Protein AF-A0A7W8FWJ5-F1 (afdb_monomer_lite)

Radius of gyration: 17.93 Å; chains: 1; bounding box: 28×45×56 Å

Sequence (110 aa):
MNAERKLAMALLNAVWNEDVEGVRACLKMGASPSWIFNGYPILMHAITVGNEKIVNILIDAGAIQTQEAFGFALEHGIGNMIRPLLFRGIVPKHFEGQPGFGDFPQRFAY

Foldseek 3Di:
DDPQVVLQVQLLVCLLVVPLVSVVVSVVVPHQLQDDDPNHGSLLSNLVSLRLSSNLVSLVSPHQCLVVSLVVCVVVVSVSNNVSSVPRPDDPDPDDPDPPQDDPPSNPDD

pLDDT: mean 79.28, std 12.97, range [47.69, 92.38]

Structure (mmCIF, N/CA/C/O backbone):
data_AF-A0A7W8FWJ5-F1
#
_entry.id   AF-A0A7W8FWJ5-F1
#
loop_
_atom_site.group_PDB
_atom_site.id
_atom_site.type_symbol
_atom_site.label_atom_id
_atom_site.label_alt_id
_atom_site.label_comp_id
_atom_site.label_asym_id
_atom_site.label_entity_id
_atom_site.label_seq_id
_atom_site.pdbx_PDB_ins_code
_atom_site.Cartn_x
_atom_site.Cartn_y
_atom_site.Cartn_z
_atom_site.occupancy
_atom_site.B_iso_or_equiv
_atom_site.auth_seq_id
_atom_site.auth_comp_id
_atom_site.auth_asym_id
_atom_site.auth_atom_id
_atom_site.pdbx_PDB_model_num
ATOM 1 N N . MET A 1 1 ? 2.353 1.006 26.310 1.00 49.62 1 MET A N 1
ATOM 2 C CA . MET A 1 1 ? 2.773 0.761 24.909 1.00 49.62 1 MET A CA 1
ATOM 3 C C . MET A 1 1 ? 1.515 0.667 24.058 1.00 49.62 1 MET A C 1
ATOM 5 O O . MET A 1 1 ? 0.760 -0.275 24.256 1.00 49.62 1 MET A O 1
ATOM 9 N N . ASN A 1 2 ? 1.255 1.660 23.200 1.00 66.69 2 ASN A N 1
ATOM 10 C CA . ASN A 1 2 ? 0.007 1.781 22.431 1.00 66.69 2 ASN A CA 1
ATOM 11 C C . ASN A 1 2 ? -0.214 0.553 21.540 1.00 66.69 2 ASN A C 1
ATOM 13 O O . ASN A 1 2 ? 0.637 0.237 20.707 1.00 66.69 2 ASN A O 1
ATOM 17 N N . ALA A 1 3 ? -1.344 -0.133 21.723 1.00 73.31 3 ALA A N 1
ATOM 18 C CA . ALA A 1 3 ? -1.724 -1.309 20.941 1.00 73.31 3 ALA A CA 1
ATOM 19 C C . ALA A 1 3 ? -1.722 -1.017 19.428 1.00 73.31 3 ALA A C 1
ATOM 21 O O . ALA A 1 3 ? -1.233 -1.829 18.648 1.00 73.31 3 ALA A O 1
ATOM 22 N N . GLU A 1 4 ? -2.131 0.192 19.039 1.00 73.62 4 GLU A N 1
ATOM 23 C CA . GLU A 1 4 ? -2.085 0.694 17.659 1.00 73.62 4 GLU A CA 1
ATOM 24 C C . GLU A 1 4 ? -0.677 0.658 17.051 1.00 73.62 4 GLU A C 1
ATOM 26 O O . GLU A 1 4 ? -0.501 0.259 15.904 1.00 73.62 4 GLU A O 1
ATOM 31 N N . ARG A 1 5 ? 0.358 1.008 17.827 1.00 80.62 5 ARG A N 1
ATOM 32 C CA . ARG A 1 5 ? 1.746 0.994 17.343 1.00 80.62 5 ARG A CA 1
ATOM 33 C C . ARG A 1 5 ? 2.252 -0.431 17.126 1.00 80.62 5 ARG A C 1
ATOM 35 O O . ARG A 1 5 ? 2.993 -0.667 16.179 1.00 80.62 5 ARG A O 1
ATOM 42 N N . LYS A 1 6 ? 1.838 -1.382 17.973 1.00 84.38 6 LYS A N 1
ATOM 43 C CA . LYS A 1 6 ? 2.145 -2.810 17.774 1.00 84.38 6 LYS A CA 1
ATOM 44 C C . LYS A 1 6 ? 1.482 -3.347 16.507 1.00 84.38 6 LYS A C 1
ATOM 46 O O . LYS A 1 6 ? 2.138 -4.035 15.736 1.00 84.38 6 LYS A O 1
ATOM 51 N N . LEU A 1 7 ? 0.217 -2.995 16.286 1.00 86.12 7 LEU A N 1
ATOM 52 C CA . LEU A 1 7 ? -0.541 -3.326 15.078 1.00 86.12 7 LEU A CA 1
ATOM 53 C C . LEU A 1 7 ? 0.114 -2.771 13.813 1.00 86.12 7 LEU A C 1
ATOM 55 O O . LEU A 1 7 ? 0.288 -3.495 12.839 1.00 86.12 7 LEU A O 1
ATOM 59 N N . ALA A 1 8 ? 0.536 -1.510 13.845 1.00 85.62 8 ALA A N 1
ATOM 60 C CA . ALA A 1 8 ? 1.185 -0.875 12.708 1.00 85.62 8 ALA A CA 1
ATOM 61 C C . ALA A 1 8 ? 2.568 -1.479 12.401 1.00 85.62 8 ALA A C 1
ATOM 63 O O . ALA A 1 8 ? 2.915 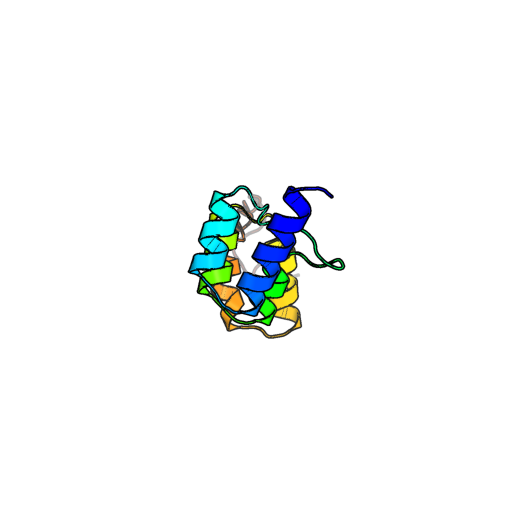-1.680 11.240 1.00 85.62 8 ALA A O 1
ATOM 64 N N . MET A 1 9 ? 3.337 -1.846 13.431 1.00 87.94 9 MET A N 1
ATOM 65 C CA . MET A 1 9 ? 4.596 -2.582 13.256 1.00 87.94 9 MET A CA 1
ATOM 66 C C . MET A 1 9 ? 4.366 -4.003 12.723 1.00 87.94 9 MET A C 1
ATOM 68 O O . MET A 1 9 ? 5.136 -4.467 11.888 1.00 87.94 9 MET A O 1
ATOM 72 N N . ALA A 1 10 ? 3.305 -4.687 13.161 1.00 89.56 10 ALA A N 1
ATOM 73 C CA . ALA A 1 10 ? 2.929 -5.991 12.616 1.00 89.56 10 ALA A CA 1
ATOM 74 C C . A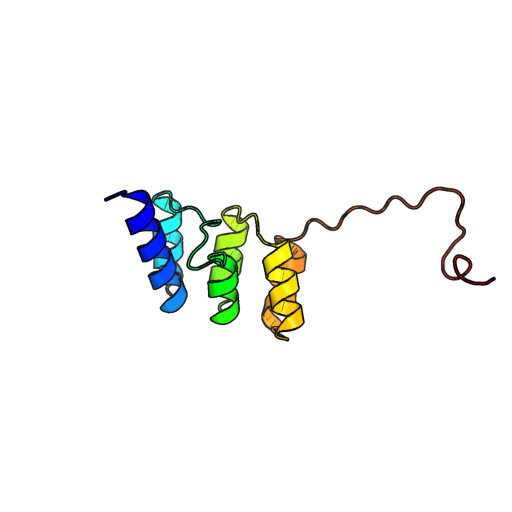LA A 1 10 ? 2.538 -5.890 11.134 1.00 89.56 10 ALA A C 1
ATOM 76 O O . ALA A 1 10 ? 2.987 -6.705 10.331 1.00 89.56 10 ALA A O 1
ATOM 77 N N . LEU A 1 11 ? 1.784 -4.849 10.764 1.00 89.06 11 LEU A N 1
ATOM 78 C CA . LEU A 1 11 ? 1.450 -4.547 9.374 1.00 89.06 11 LEU A CA 1
ATOM 79 C C . LEU A 1 11 ? 2.715 -4.284 8.543 1.00 89.06 11 LEU A C 1
ATOM 81 O O . LEU A 1 11 ? 2.856 -4.858 7.470 1.00 89.06 11 LEU A O 1
ATOM 85 N N . LEU A 1 12 ? 3.660 -3.483 9.049 1.00 90.25 12 LEU A N 1
ATOM 86 C CA . LEU A 1 12 ? 4.937 -3.226 8.373 1.00 90.25 12 LEU A CA 1
ATOM 87 C C . LEU A 1 12 ? 5.735 -4.519 8.137 1.00 90.25 12 LEU A C 1
ATOM 89 O O . LEU A 1 12 ? 6.210 -4.751 7.028 1.00 90.25 12 LEU A O 1
ATOM 93 N N . ASN A 1 13 ? 5.836 -5.381 9.152 1.00 91.38 13 ASN A N 1
ATOM 94 C CA . ASN A 1 13 ? 6.510 -6.673 9.020 1.00 91.38 13 ASN A CA 1
ATOM 95 C C . ASN A 1 13 ? 5.817 -7.572 7.986 1.00 91.38 13 ASN A C 1
ATOM 97 O O . ASN A 1 13 ? 6.496 -8.233 7.208 1.00 91.38 13 ASN A O 1
ATOM 101 N N . ALA A 1 14 ? 4.481 -7.584 7.949 1.00 91.62 14 ALA A N 1
ATOM 102 C CA . ALA A 1 14 ? 3.729 -8.336 6.947 1.00 91.62 14 ALA A CA 1
ATOM 103 C C . ALA A 1 14 ? 3.994 -7.815 5.524 1.00 91.62 14 ALA A C 1
ATOM 105 O O . ALA A 1 14 ? 4.173 -8.614 4.610 1.00 91.62 14 ALA A O 1
ATOM 106 N N . VAL A 1 15 ? 4.099 -6.492 5.342 1.00 91.00 15 VAL A N 1
ATOM 107 C CA . VAL A 1 15 ? 4.465 -5.879 4.053 1.00 91.00 15 VAL A CA 1
ATOM 108 C C . VAL A 1 15 ? 5.870 -6.301 3.615 1.00 91.00 15 VAL A C 1
ATOM 110 O O . VAL A 1 15 ? 6.050 -6.692 2.466 1.00 91.00 15 VAL A O 1
ATOM 113 N N . TRP A 1 16 ? 6.853 -6.262 4.518 1.00 89.69 16 TRP A N 1
ATOM 114 C CA . TRP A 1 16 ? 8.232 -6.676 4.220 1.00 89.69 16 TRP A CA 1
ATOM 115 C C . TRP A 1 16 ? 8.372 -8.169 3.925 1.00 89.69 16 TRP A C 1
ATOM 117 O O . TRP A 1 16 ? 9.187 -8.549 3.093 1.00 89.69 16 TRP A O 1
ATOM 127 N N . ASN A 1 17 ? 7.568 -9.006 4.580 1.00 91.12 17 ASN A N 1
ATOM 128 C CA . ASN A 1 17 ? 7.538 -10.448 4.340 1.00 91.12 17 ASN A CA 1
ATOM 129 C C . ASN A 1 17 ? 6.671 -10.842 3.134 1.00 91.12 17 ASN A C 1
ATOM 131 O O . ASN A 1 17 ? 6.490 -12.033 2.892 1.00 91.12 17 ASN A O 1
ATOM 135 N N . GLU A 1 18 ? 6.093 -9.872 2.417 1.00 90.50 18 GLU A N 1
ATOM 136 C CA . GLU A 1 18 ? 5.148 -10.104 1.319 1.00 90.50 18 GLU A CA 1
ATOM 137 C C . GLU A 1 18 ? 3.913 -10.942 1.710 1.00 90.50 18 GLU A C 1
ATOM 139 O O . GLU A 1 18 ? 3.256 -11.565 0.870 1.00 90.50 18 GLU A O 1
ATOM 144 N N . ASP A 1 19 ? 3.556 -10.930 2.997 1.00 92.38 19 ASP A N 1
ATOM 145 C CA . ASP A 1 19 ? 2.444 -11.696 3.549 1.00 92.38 19 ASP A CA 1
ATOM 146 C C . ASP A 1 19 ? 1.112 -10.962 3.339 1.00 92.38 19 ASP A C 1
ATOM 148 O O . ASP A 1 19 ? 0.649 -10.161 4.156 1.00 92.38 19 ASP A O 1
ATOM 152 N N . VAL A 1 20 ? 0.475 -11.268 2.210 1.00 92.00 20 VAL A N 1
ATOM 153 C CA . VAL A 1 20 ? -0.822 -10.715 1.797 1.00 92.00 20 VAL A CA 1
ATOM 154 C C . VAL A 1 20 ? -1.928 -10.990 2.827 1.00 92.00 20 VAL A C 1
ATOM 156 O O . VAL A 1 20 ? -2.763 -10.117 3.090 1.00 92.00 20 VAL A O 1
ATOM 159 N N . GLU A 1 21 ? -1.949 -12.185 3.421 1.00 91.25 21 GLU A N 1
ATOM 160 C CA . GLU A 1 21 ? -2.976 -12.562 4.397 1.00 91.25 21 GLU A CA 1
ATOM 161 C C . GLU A 1 21 ? -2.725 -11.879 5.744 1.00 91.25 21 GLU A C 1
ATOM 163 O O . GLU A 1 21 ? -3.663 -11.358 6.355 1.00 91.25 21 GLU A O 1
ATOM 168 N N . GLY A 1 22 ? -1.460 -11.775 6.160 1.00 90.50 22 GLY A N 1
ATOM 169 C CA . GLY A 1 22 ? -1.042 -11.004 7.329 1.00 90.50 22 GLY A CA 1
ATOM 170 C C . GLY A 1 22 ? -1.425 -9.527 7.226 1.00 90.50 22 GLY A C 1
ATOM 171 O O . GLY A 1 22 ? -1.975 -8.963 8.177 1.00 90.50 22 GLY A O 1
ATOM 172 N N . VAL A 1 23 ? -1.235 -8.909 6.055 1.00 90.56 23 VAL A N 1
ATOM 173 C CA . VAL A 1 23 ? -1.672 -7.529 5.781 1.00 90.56 23 VAL A CA 1
ATOM 174 C C . VAL A 1 23 ? -3.189 -7.398 5.937 1.00 90.56 23 VAL A C 1
ATOM 176 O O . VAL A 1 23 ? -3.667 -6.510 6.648 1.00 90.56 23 VAL A O 1
ATOM 179 N N . ARG A 1 24 ? -3.966 -8.311 5.338 1.00 90.12 24 ARG A N 1
ATOM 180 C CA . ARG A 1 24 ? -5.434 -8.298 5.435 1.00 90.12 24 ARG A CA 1
ATOM 181 C C . ARG A 1 24 ? -5.913 -8.483 6.876 1.00 90.12 24 ARG A C 1
ATOM 183 O O . ARG A 1 24 ? -6.860 -7.814 7.291 1.00 90.12 24 ARG A O 1
ATOM 190 N N . ALA A 1 25 ? -5.278 -9.372 7.636 1.00 90.75 25 ALA A N 1
ATOM 191 C CA . ALA A 1 25 ? -5.585 -9.585 9.045 1.00 90.75 25 ALA A CA 1
ATOM 192 C C . ALA A 1 25 ? -5.302 -8.322 9.869 1.00 90.75 25 ALA A C 1
ATOM 194 O O . ALA A 1 25 ? -6.170 -7.879 10.618 1.00 90.75 25 ALA A O 1
ATOM 195 N N . CYS A 1 26 ? -4.145 -7.684 9.674 1.00 89.44 26 CYS A N 1
ATOM 196 C CA . CYS A 1 26 ? -3.786 -6.456 10.383 1.00 89.44 26 CYS A CA 1
ATOM 197 C C . CYS A 1 26 ? -4.777 -5.316 10.104 1.00 89.44 26 CYS A C 1
ATOM 199 O O . CYS A 1 26 ? -5.223 -4.652 11.040 1.00 89.44 26 CYS A O 1
ATOM 201 N N . LEU A 1 27 ? -5.180 -5.129 8.844 1.00 88.25 27 LEU A N 1
ATOM 202 C CA . LEU A 1 27 ? -6.185 -4.129 8.468 1.00 88.25 27 LEU A CA 1
ATOM 203 C C . LEU A 1 27 ? -7.553 -4.427 9.103 1.00 88.25 27 LEU A C 1
ATOM 205 O O . LEU A 1 27 ? -8.188 -3.522 9.637 1.00 88.25 27 LEU A O 1
ATOM 209 N N . LYS A 1 28 ? -7.979 -5.700 9.141 1.00 87.94 28 LYS A N 1
ATOM 210 C CA . LYS A 1 28 ? -9.210 -6.116 9.844 1.00 87.94 28 LYS A CA 1
ATOM 211 C C . LYS A 1 28 ? -9.158 -5.857 11.350 1.00 87.94 28 LYS A C 1
ATOM 213 O O . LYS A 1 28 ? -10.191 -5.579 11.947 1.00 87.94 28 LYS A O 1
ATOM 218 N N . MET A 1 29 ? -7.978 -5.940 11.960 1.00 86.88 29 MET A N 1
ATOM 219 C CA . MET A 1 29 ? -7.781 -5.624 13.378 1.00 86.88 29 MET A CA 1
ATOM 220 C C . MET A 1 29 ? -7.718 -4.109 13.660 1.00 86.88 29 MET A C 1
ATOM 222 O O . MET A 1 29 ? -7.508 -3.719 14.806 1.00 86.88 29 MET A O 1
ATOM 226 N N . GLY A 1 30 ? -7.901 -3.254 12.646 1.00 86.00 30 GLY A N 1
ATOM 227 C CA . GLY A 1 30 ? -7.919 -1.798 12.793 1.00 86.00 30 GLY A CA 1
ATOM 228 C C . GLY A 1 30 ? -6.562 -1.124 12.595 1.00 86.00 30 GLY A C 1
ATOM 229 O O . GLY A 1 30 ? -6.375 0.009 13.036 1.00 86.00 30 GLY A O 1
ATOM 230 N N . ALA A 1 31 ? -5.594 -1.789 11.955 1.00 87.75 31 ALA A N 1
ATOM 231 C CA . ALA A 1 31 ? -4.358 -1.120 11.559 1.00 87.75 31 ALA A CA 1
ATOM 232 C C . ALA A 1 31 ? -4.655 -0.014 10.533 1.00 87.75 31 ALA A C 1
ATOM 234 O O . ALA A 1 31 ? -5.391 -0.227 9.570 1.00 87.75 31 ALA A O 1
ATOM 235 N N . SER A 1 32 ? -4.054 1.162 10.722 1.00 87.12 32 SER A N 1
ATOM 236 C CA . SER A 1 32 ? -4.216 2.274 9.784 1.00 87.12 32 SER A CA 1
ATOM 237 C C . SER A 1 32 ? -3.386 2.033 8.513 1.00 87.12 32 SER A C 1
ATOM 239 O O . SER A 1 32 ? -2.158 1.937 8.613 1.00 87.12 32 SER A O 1
ATOM 241 N N . PRO A 1 33 ? -4.004 1.987 7.315 1.00 86.19 33 PRO A N 1
ATOM 242 C CA . PRO A 1 33 ? -3.280 1.840 6.049 1.00 86.19 33 PRO A CA 1
ATOM 243 C C . PRO A 1 33 ? -2.477 3.096 5.677 1.00 86.19 33 PRO A C 1
ATOM 245 O O . PRO A 1 33 ? -1.562 3.015 4.863 1.00 86.19 33 PRO A O 1
ATOM 248 N N . SER A 1 34 ? -2.786 4.244 6.296 1.00 87.19 34 SER A N 1
ATOM 249 C CA . SER A 1 34 ? -2.092 5.524 6.079 1.00 87.19 34 SER A CA 1
ATOM 250 C C . SER A 1 34 ? -1.017 5.812 7.137 1.00 87.19 34 SER A C 1
ATOM 252 O O . SER A 1 34 ? -0.588 6.956 7.311 1.00 87.19 34 SER A O 1
ATOM 254 N N . TRP A 1 35 ? -0.599 4.796 7.901 1.00 88.06 35 TRP A N 1
ATOM 255 C CA . TRP A 1 35 ? 0.420 4.978 8.932 1.00 88.06 35 TRP A CA 1
ATOM 256 C C . TRP A 1 35 ? 1.769 5.374 8.325 1.00 88.06 35 TRP A C 1
ATOM 258 O O . TRP A 1 35 ? 2.171 4.873 7.275 1.00 88.06 35 TRP A O 1
ATOM 268 N N . ILE A 1 36 ? 2.475 6.267 9.016 1.00 87.06 36 ILE A N 1
ATOM 269 C CA . ILE A 1 36 ? 3.785 6.768 8.609 1.00 87.06 36 ILE A CA 1
ATOM 270 C C . ILE A 1 36 ? 4.842 6.138 9.510 1.00 87.06 36 ILE A C 1
ATOM 272 O O . ILE A 1 36 ? 4.815 6.299 10.733 1.00 87.06 36 ILE A O 1
ATOM 276 N N . PHE A 1 37 ? 5.798 5.455 8.891 1.00 85.44 37 PHE A N 1
ATOM 277 C CA . PHE A 1 37 ? 6.952 4.869 9.548 1.00 85.44 37 PHE A CA 1
ATOM 278 C C . PHE A 1 37 ? 8.240 5.476 9.008 1.00 85.44 37 PHE A C 1
ATOM 280 O O . PHE A 1 37 ? 8.496 5.451 7.805 1.00 85.44 37 PHE A O 1
ATOM 287 N N . ASN A 1 38 ? 9.071 5.998 9.912 1.00 85.25 38 ASN A N 1
ATOM 288 C CA . ASN A 1 38 ? 10.349 6.624 9.569 1.00 85.25 38 ASN A CA 1
ATOM 289 C C . ASN A 1 38 ? 10.221 7.742 8.510 1.00 85.25 38 ASN A C 1
ATOM 291 O O . ASN A 1 38 ? 11.047 7.856 7.613 1.00 85.25 38 ASN A O 1
ATOM 295 N N . GLY A 1 39 ? 9.141 8.528 8.582 1.00 84.50 39 GLY A N 1
ATOM 296 C CA . GLY A 1 39 ? 8.850 9.598 7.620 1.00 84.50 39 GLY A CA 1
ATOM 297 C C . GLY A 1 39 ? 8.173 9.144 6.323 1.00 84.50 39 GLY A C 1
ATOM 298 O O . GLY A 1 39 ? 7.710 9.996 5.574 1.00 84.50 39 GLY A O 1
ATOM 299 N N . TYR A 1 40 ? 8.033 7.835 6.089 1.00 85.12 40 TYR A N 1
ATOM 300 C CA . TYR A 1 40 ? 7.423 7.288 4.877 1.00 85.12 40 TYR A CA 1
ATOM 301 C C . TYR A 1 40 ? 6.103 6.554 5.164 1.00 85.12 40 TYR A C 1
ATOM 303 O O . TYR A 1 40 ? 6.029 5.771 6.116 1.00 85.12 40 TYR A O 1
ATOM 311 N N . PRO A 1 41 ? 5.054 6.761 4.352 1.00 89.31 41 PRO A N 1
ATOM 312 C CA . PRO A 1 41 ? 3.822 5.977 4.412 1.00 89.31 41 PRO A CA 1
ATOM 313 C C . PRO A 1 41 ? 4.063 4.476 4.227 1.00 89.31 41 PRO A C 1
ATOM 315 O O . PRO A 1 41 ? 4.897 4.082 3.412 1.00 89.31 41 PRO A O 1
ATOM 318 N N . ILE A 1 42 ? 3.261 3.629 4.883 1.00 89.00 42 ILE A N 1
ATOM 319 C CA . ILE A 1 42 ? 3.246 2.169 4.649 1.00 89.00 42 ILE A CA 1
ATOM 320 C C . ILE A 1 42 ? 3.120 1.836 3.153 1.00 89.00 42 ILE A C 1
ATOM 322 O O . ILE A 1 42 ? 3.767 0.908 2.671 1.00 89.00 42 ILE A O 1
ATOM 326 N N . LEU A 1 43 ? 2.328 2.614 2.409 1.00 88.44 43 LEU A N 1
ATOM 327 C CA . LEU A 1 43 ? 2.133 2.421 0.973 1.00 88.44 43 LEU A CA 1
ATOM 328 C C . LEU A 1 43 ? 3.446 2.521 0.177 1.00 88.44 43 LEU A C 1
ATOM 330 O O . LEU A 1 43 ? 3.655 1.736 -0.744 1.00 88.44 43 LEU A O 1
ATOM 334 N N . MET A 1 44 ? 4.359 3.425 0.553 1.00 89.00 44 MET A N 1
ATOM 335 C CA . MET A 1 44 ? 5.668 3.540 -0.101 1.00 89.00 44 MET A CA 1
ATOM 336 C C . MET A 1 44 ? 6.553 2.325 0.183 1.00 89.00 44 MET A C 1
ATOM 338 O O . MET A 1 44 ? 7.195 1.822 -0.732 1.00 89.00 44 MET A O 1
ATOM 342 N N . HIS A 1 45 ? 6.521 1.791 1.409 1.00 89.56 45 HIS A N 1
ATOM 343 C CA . HIS A 1 45 ? 7.225 0.544 1.738 1.00 89.56 45 HIS A CA 1
ATOM 344 C C . HIS A 1 45 ? 6.705 -0.637 0.903 1.00 89.56 45 HIS A C 1
ATOM 346 O O . HIS A 1 45 ? 7.489 -1.442 0.404 1.00 89.56 45 HIS A O 1
ATOM 352 N N . ALA A 1 46 ? 5.391 -0.720 0.675 1.00 88.94 46 ALA A N 1
ATOM 353 C CA . ALA A 1 46 ? 4.812 -1.742 -0.201 1.00 88.94 46 ALA A CA 1
ATOM 354 C C . ALA A 1 46 ? 5.256 -1.584 -1.671 1.00 88.94 46 ALA A C 1
ATOM 356 O O . ALA A 1 46 ? 5.508 -2.577 -2.354 1.00 88.94 46 ALA A O 1
ATOM 357 N N . ILE A 1 47 ? 5.411 -0.343 -2.143 1.00 88.31 47 ILE A N 1
ATOM 358 C CA . ILE A 1 47 ? 5.917 -0.033 -3.488 1.00 88.31 47 ILE A CA 1
ATOM 359 C C . ILE A 1 47 ? 7.384 -0.431 -3.635 1.00 88.31 47 ILE A C 1
ATOM 361 O O . ILE A 1 47 ? 7.739 -1.025 -4.651 1.00 88.31 47 ILE A O 1
ATOM 365 N N . THR A 1 48 ? 8.222 -0.163 -2.628 1.00 87.06 48 THR A N 1
ATOM 366 C CA . THR A 1 48 ? 9.642 -0.555 -2.654 1.00 87.06 48 THR A CA 1
ATOM 367 C C . THR A 1 48 ? 9.832 -2.066 -2.652 1.00 87.06 48 THR A C 1
ATOM 369 O O . THR A 1 48 ? 10.767 -2.558 -3.274 1.00 87.06 48 THR A O 1
ATOM 372 N N . VAL A 1 49 ? 8.936 -2.803 -1.987 1.00 88.38 49 VAL A N 1
ATOM 373 C CA . VAL A 1 49 ? 8.927 -4.273 -2.018 1.00 88.38 49 VAL A CA 1
ATOM 374 C C . VAL A 1 49 ? 8.505 -4.792 -3.399 1.00 88.38 49 VAL A C 1
ATOM 376 O O . VAL A 1 49 ? 8.957 -5.848 -3.826 1.00 88.38 49 VAL A O 1
ATOM 379 N N . GLY A 1 50 ? 7.683 -4.043 -4.139 1.00 85.44 50 GLY A N 1
ATOM 380 C CA . GLY A 1 50 ? 7.279 -4.417 -5.495 1.00 85.44 50 GLY A CA 1
ATOM 381 C C . GLY A 1 50 ? 6.046 -5.326 -5.552 1.00 85.44 50 GLY A C 1
ATOM 382 O O . GLY A 1 50 ? 5.729 -5.862 -6.614 1.00 85.44 50 GLY A O 1
ATOM 383 N N . ASN A 1 51 ? 5.312 -5.473 -4.446 1.00 87.38 51 ASN A N 1
ATOM 384 C CA . ASN A 1 51 ? 4.166 -6.374 -4.370 1.00 87.38 51 ASN A CA 1
ATOM 385 C C . ASN A 1 51 ? 2.840 -5.660 -4.686 1.00 87.38 51 ASN A C 1
ATOM 387 O O . ASN A 1 51 ? 2.235 -4.996 -3.840 1.00 87.38 51 ASN A O 1
ATOM 391 N N . GLU A 1 52 ? 2.350 -5.851 -5.912 1.00 87.88 52 GLU A N 1
ATOM 392 C CA . GLU A 1 52 ? 1.133 -5.199 -6.412 1.00 87.88 52 GLU A CA 1
ATOM 393 C C . GLU A 1 52 ? -0.116 -5.568 -5.595 1.00 87.88 52 GLU A C 1
ATOM 395 O O . GLU A 1 52 ? -0.988 -4.729 -5.360 1.00 87.88 52 GLU A O 1
ATOM 400 N N . LYS A 1 53 ? -0.213 -6.816 -5.118 1.00 89.38 53 LYS A N 1
ATOM 401 C CA . LYS A 1 53 ? -1.379 -7.274 -4.348 1.00 89.38 53 LYS A CA 1
ATOM 402 C C . LYS A 1 53 ? -1.503 -6.511 -3.034 1.00 89.38 53 LYS A C 1
ATOM 404 O O . LYS A 1 53 ? -2.605 -6.105 -2.673 1.00 89.38 53 LYS A O 1
ATOM 409 N N . ILE A 1 54 ? -0.384 -6.299 -2.345 1.00 89.50 54 ILE A N 1
ATOM 410 C CA . ILE A 1 54 ? -0.345 -5.560 -1.079 1.00 89.50 54 ILE A CA 1
ATOM 411 C C . ILE A 1 54 ? -0.694 -4.089 -1.309 1.00 89.50 54 ILE A C 1
ATOM 413 O O . ILE A 1 54 ? -1.518 -3.540 -0.580 1.00 89.50 54 ILE A O 1
ATOM 417 N N . VAL A 1 55 ? -0.133 -3.474 -2.354 1.00 89.06 55 VAL A N 1
ATOM 418 C CA . VAL A 1 55 ? -0.458 -2.095 -2.750 1.00 89.06 55 VAL A CA 1
ATOM 419 C C . VAL A 1 55 ? -1.958 -1.943 -3.011 1.00 89.06 55 VAL A C 1
ATOM 421 O O . VAL A 1 55 ? -2.586 -1.052 -2.445 1.00 89.06 55 VAL A O 1
ATOM 424 N N . ASN A 1 56 ? -2.556 -2.852 -3.785 1.00 88.19 56 ASN A N 1
ATOM 425 C CA . ASN A 1 56 ? -3.994 -2.836 -4.057 1.00 88.19 56 ASN A CA 1
ATOM 426 C C . ASN A 1 56 ? -4.826 -2.961 -2.774 1.00 88.19 56 ASN A C 1
ATOM 428 O O . ASN A 1 56 ? -5.768 -2.201 -2.594 1.00 88.19 56 ASN A O 1
ATOM 432 N N . ILE A 1 57 ? -4.456 -3.857 -1.852 1.00 89.44 57 ILE A N 1
ATOM 433 C CA . ILE A 1 57 ? -5.163 -4.015 -0.571 1.00 89.44 57 ILE A CA 1
ATOM 434 C C . ILE A 1 57 ? -5.088 -2.740 0.278 1.00 89.44 57 ILE A C 1
ATOM 436 O O . ILE A 1 57 ? -6.078 -2.372 0.905 1.00 89.44 57 ILE A O 1
ATOM 440 N N . LEU A 1 58 ? -3.939 -2.063 0.308 1.00 88.31 58 LEU A N 1
ATOM 441 C CA . LEU A 1 58 ? -3.772 -0.815 1.058 1.00 88.31 58 LEU A CA 1
ATOM 442 C C . LEU A 1 58 ? -4.589 0.333 0.452 1.00 88.31 58 LEU A C 1
ATOM 444 O O . LEU A 1 58 ? -5.196 1.102 1.195 1.00 88.31 58 LEU A O 1
ATOM 448 N N . ILE A 1 59 ? -4.641 0.428 -0.880 1.00 87.12 59 ILE A N 1
ATOM 449 C CA . ILE A 1 59 ? -5.488 1.400 -1.586 1.00 87.12 59 ILE A CA 1
ATOM 450 C C . ILE A 1 59 ? -6.967 1.107 -1.311 1.00 87.12 59 ILE A C 1
ATOM 452 O O . ILE A 1 59 ? -7.698 2.007 -0.905 1.00 87.12 59 ILE A O 1
ATOM 456 N N . ASP A 1 60 ? -7.389 -0.154 -1.446 1.00 86.25 60 ASP A N 1
ATOM 457 C CA . ASP A 1 60 ? -8.766 -0.590 -1.183 1.00 86.25 60 ASP A CA 1
ATOM 458 C C . ASP A 1 60 ? -9.161 -0.361 0.295 1.00 86.25 60 ASP A C 1
ATOM 460 O O . ASP A 1 60 ? -10.329 -0.129 0.604 1.00 86.25 60 ASP A O 1
ATOM 464 N N . ALA A 1 61 ? -8.191 -0.378 1.217 1.00 84.88 61 ALA A N 1
ATOM 465 C CA . ALA A 1 61 ? -8.389 -0.050 2.629 1.00 84.88 61 ALA A CA 1
ATOM 466 C C . ALA A 1 61 ? -8.483 1.464 2.917 1.00 84.88 61 ALA A C 1
ATOM 468 O O . ALA A 1 61 ? -8.729 1.845 4.062 1.00 84.88 61 ALA A O 1
ATOM 469 N N . GLY A 1 62 ? -8.303 2.327 1.912 1.00 84.00 62 GLY A N 1
ATOM 470 C CA . GLY A 1 62 ? -8.417 3.780 2.047 1.00 84.00 62 GLY A CA 1
ATOM 471 C C . GLY A 1 62 ? -7.107 4.487 2.402 1.00 84.00 62 GLY A C 1
ATOM 472 O O . GLY A 1 62 ? -7.121 5.464 3.152 1.00 84.00 62 GLY A O 1
ATOM 473 N N . ALA A 1 63 ? -5.964 4.005 1.904 1.00 85.62 63 ALA A N 1
ATOM 474 C CA . ALA A 1 63 ? -4.704 4.741 2.012 1.00 85.62 63 ALA A CA 1
ATOM 475 C C . ALA A 1 63 ? -4.803 6.115 1.317 1.00 85.62 63 ALA A C 1
ATOM 477 O O . ALA A 1 63 ? -5.166 6.193 0.146 1.00 85.62 63 ALA A O 1
ATOM 478 N N . ILE A 1 64 ? -4.458 7.196 2.026 1.00 81.62 64 ILE A N 1
ATOM 479 C CA . ILE A 1 64 ? -4.607 8.577 1.523 1.00 81.62 64 ILE A CA 1
ATOM 480 C C . ILE A 1 64 ? -3.371 9.029 0.732 1.00 81.62 64 ILE A C 1
ATOM 482 O O . ILE A 1 64 ? -3.490 9.834 -0.187 1.00 81.62 64 ILE A O 1
ATOM 486 N N . GLN A 1 65 ? -2.186 8.494 1.045 1.00 82.31 65 GLN A N 1
ATOM 487 C CA . GLN A 1 65 ? -0.917 8.946 0.457 1.00 82.31 65 GLN A CA 1
ATOM 488 C C . GLN A 1 65 ? -0.650 8.397 -0.961 1.00 82.31 65 GLN A C 1
ATOM 490 O O . GLN A 1 65 ? 0.484 8.069 -1.313 1.00 82.31 65 GLN A O 1
ATOM 495 N N . THR A 1 66 ? -1.693 8.214 -1.775 1.00 81.69 66 THR A N 1
ATOM 496 C CA . THR A 1 66 ? -1.583 7.652 -3.133 1.00 81.69 66 THR A CA 1
ATOM 497 C C . THR A 1 66 ? -0.878 8.603 -4.096 1.00 81.69 66 THR A C 1
ATOM 499 O O . THR A 1 66 ? -0.174 8.140 -4.992 1.00 81.69 66 THR A O 1
ATOM 502 N N . GLN A 1 67 ? -1.018 9.919 -3.905 1.00 79.81 67 GLN A N 1
ATOM 503 C CA . GLN A 1 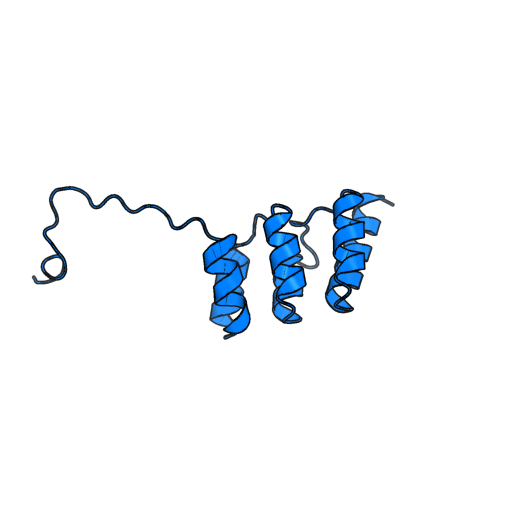67 ? -0.376 10.936 -4.743 1.00 79.81 67 GLN A CA 1
ATOM 504 C C . GLN A 1 67 ? 1.135 10.988 -4.507 1.00 79.81 67 GLN A C 1
ATOM 506 O O . GLN A 1 67 ? 1.912 10.962 -5.460 1.00 79.81 67 GLN A O 1
ATOM 511 N N . GLU A 1 68 ? 1.560 11.003 -3.244 1.00 83.38 68 GLU A N 1
ATOM 512 C CA . GLU A 1 68 ? 2.970 10.975 -2.860 1.00 83.38 68 GLU A CA 1
ATOM 513 C C . GLU A 1 68 ? 3.609 9.656 -3.293 1.00 83.38 68 GLU A C 1
ATOM 515 O O . GLU A 1 68 ? 4.693 9.645 -3.872 1.00 83.38 68 GLU A O 1
ATOM 520 N N . ALA A 1 69 ? 2.907 8.541 -3.076 1.00 83.69 69 ALA A N 1
ATOM 521 C CA . ALA A 1 69 ? 3.327 7.220 -3.525 1.00 83.69 69 ALA A CA 1
ATOM 522 C C . ALA A 1 69 ? 3.503 7.139 -5.051 1.00 83.69 69 ALA A C 1
ATOM 524 O O . ALA A 1 69 ? 4.430 6.489 -5.534 1.00 83.69 69 ALA A O 1
ATOM 525 N N . PHE A 1 70 ? 2.645 7.818 -5.815 1.00 84.62 70 PHE A N 1
ATOM 526 C CA . PHE A 1 70 ? 2.768 7.901 -7.267 1.00 84.62 70 PHE A CA 1
ATOM 527 C C . PHE A 1 70 ? 3.980 8.718 -7.709 1.00 84.62 70 PHE A C 1
ATOM 529 O O . PHE A 1 70 ? 4.737 8.249 -8.557 1.00 84.62 70 PHE A O 1
ATOM 536 N N . GLY A 1 71 ? 4.203 9.892 -7.108 1.00 83.81 71 GLY A N 1
ATOM 537 C CA . GLY A 1 71 ? 5.412 10.685 -7.352 1.00 83.81 71 GLY A CA 1
ATOM 538 C C . GLY A 1 71 ? 6.679 9.873 -7.077 1.00 83.81 71 GLY A C 1
ATOM 539 O O . GLY A 1 71 ? 7.545 9.761 -7.941 1.00 83.81 71 GLY A O 1
ATOM 540 N N . PHE A 1 72 ? 6.718 9.184 -5.934 1.00 85.44 72 PHE A N 1
ATOM 541 C CA . PHE A 1 72 ? 7.825 8.307 -5.559 1.00 85.44 72 PHE A CA 1
ATOM 542 C C . PHE A 1 72 ? 8.063 7.180 -6.577 1.00 85.44 72 PHE A C 1
ATOM 544 O O . PHE A 1 72 ? 9.203 6.938 -6.976 1.00 85.44 72 PHE A O 1
ATOM 551 N N . ALA A 1 73 ? 6.999 6.506 -7.029 1.00 86.25 73 ALA A N 1
ATOM 552 C CA . ALA A 1 73 ? 7.102 5.440 -8.024 1.00 86.25 73 ALA A CA 1
ATOM 553 C C . ALA A 1 73 ? 7.649 5.945 -9.370 1.00 86.25 73 ALA A C 1
ATOM 555 O O . ALA A 1 73 ? 8.418 5.231 -10.015 1.00 86.25 73 ALA A O 1
ATOM 556 N N . LEU A 1 74 ? 7.290 7.166 -9.782 1.00 85.12 74 LEU A N 1
ATOM 557 C CA . LEU A 1 74 ? 7.817 7.792 -10.997 1.00 85.12 74 LEU A CA 1
ATOM 558 C C . LEU A 1 74 ? 9.298 8.154 -10.859 1.00 85.12 74 LEU A C 1
ATOM 560 O O . LEU A 1 74 ? 10.086 7.814 -11.738 1.00 85.12 74 LEU A O 1
ATOM 564 N N . GLU A 1 75 ? 9.679 8.794 -9.753 1.00 83.69 75 GLU A N 1
ATOM 565 C CA . GLU A 1 75 ? 11.063 9.208 -9.483 1.00 83.69 75 GLU A CA 1
ATOM 566 C C . GLU A 1 75 ? 12.032 8.021 -9.440 1.00 83.69 75 GLU A C 1
ATOM 568 O O . GLU A 1 75 ? 13.163 8.122 -9.911 1.00 83.69 75 GLU A O 1
ATOM 573 N N . HIS A 1 76 ? 11.575 6.877 -8.926 1.00 82.62 76 HIS A N 1
ATOM 574 C CA . HIS A 1 76 ? 12.382 5.662 -8.797 1.00 82.62 76 HIS A CA 1
ATOM 575 C C . HIS A 1 76 ? 12.232 4.700 -9.988 1.00 82.62 76 HIS A C 1
ATOM 577 O O . HIS A 1 76 ? 12.829 3.624 -9.986 1.00 82.62 76 HIS A O 1
ATOM 583 N N . GLY A 1 77 ? 11.436 5.051 -11.005 1.00 83.81 77 GLY A N 1
ATOM 584 C CA . GLY A 1 77 ? 11.237 4.218 -12.196 1.00 83.81 77 GLY A CA 1
ATOM 585 C C . GLY A 1 77 ? 10.498 2.898 -11.932 1.00 83.81 77 GLY A C 1
ATOM 586 O O . GLY A 1 77 ? 10.667 1.932 -12.678 1.00 83.81 77 GLY A O 1
ATOM 587 N N . ILE A 1 78 ? 9.664 2.832 -10.890 1.00 82.75 78 ILE A N 1
ATOM 588 C CA . ILE A 1 78 ? 8.919 1.630 -10.487 1.00 82.75 78 ILE A CA 1
ATOM 589 C C . ILE A 1 78 ? 7.653 1.506 -11.349 1.00 82.75 78 ILE A C 1
ATOM 591 O O . ILE A 1 78 ? 6.520 1.681 -10.896 1.00 82.75 78 ILE A O 1
ATOM 595 N N . GLY A 1 79 ? 7.854 1.199 -12.634 1.00 76.25 79 GLY A N 1
ATOM 596 C CA . GLY A 1 79 ? 6.798 1.171 -13.654 1.00 76.25 79 GLY A CA 1
ATOM 597 C C . GLY A 1 79 ? 5.621 0.247 -13.322 1.00 76.25 79 GLY A C 1
ATOM 598 O O . GLY A 1 79 ? 4.470 0.572 -13.616 1.00 76.25 79 GLY A O 1
ATOM 599 N N . ASN A 1 80 ? 5.892 -0.865 -12.636 1.00 80.62 80 ASN A N 1
ATOM 600 C CA . ASN A 1 80 ? 4.878 -1.849 -12.246 1.00 80.62 80 ASN A CA 1
ATOM 601 C C . ASN A 1 80 ? 3.833 -1.270 -11.274 1.00 80.62 80 ASN A C 1
ATOM 603 O O . ASN A 1 80 ? 2.701 -1.745 -11.245 1.00 80.62 80 ASN A O 1
ATOM 607 N N . MET A 1 81 ? 4.178 -0.213 -10.528 1.00 81.88 81 MET A N 1
ATOM 608 C CA . MET A 1 81 ? 3.289 0.424 -9.548 1.00 81.88 81 MET A CA 1
ATOM 609 C C . MET A 1 81 ? 2.507 1.613 -10.107 1.00 81.88 81 MET A C 1
ATOM 611 O O . MET A 1 81 ? 1.549 2.067 -9.486 1.00 81.88 81 MET A O 1
ATOM 615 N N . ILE A 1 82 ? 2.840 2.080 -11.313 1.00 79.94 82 ILE A N 1
ATOM 616 C CA . ILE A 1 82 ? 2.152 3.209 -11.952 1.00 79.94 82 ILE A CA 1
ATOM 617 C C . ILE A 1 82 ? 0.686 2.863 -12.217 1.00 79.94 82 ILE A C 1
ATOM 619 O O . ILE A 1 82 ? -0.197 3.658 -11.912 1.00 79.94 82 ILE A O 1
ATOM 623 N N . ARG A 1 83 ? 0.405 1.669 -12.752 1.00 78.94 83 ARG A N 1
ATOM 624 C CA . ARG A 1 83 ? -0.966 1.229 -13.061 1.00 78.94 83 ARG A CA 1
ATOM 625 C C . ARG A 1 83 ? -1.884 1.164 -11.833 1.00 78.94 83 ARG A C 1
ATOM 627 O O . ARG A 1 83 ? -2.931 1.810 -11.884 1.00 78.94 83 ARG A O 1
ATOM 634 N N . PRO A 1 84 ? -1.551 0.432 -10.752 1.00 76.31 84 PRO A N 1
ATOM 635 C CA . PRO A 1 84 ? -2.429 0.350 -9.585 1.00 76.31 84 PRO A CA 1
ATOM 636 C C . PRO A 1 84 ? -2.646 1.723 -8.935 1.00 76.31 84 PRO A C 1
ATOM 638 O O . PRO A 1 84 ? -3.779 2.068 -8.604 1.00 76.31 84 PRO A O 1
ATOM 641 N N . LEU A 1 85 ? -1.603 2.555 -8.840 1.00 79.62 85 LEU A N 1
ATOM 642 C CA . LEU A 1 85 ? -1.717 3.901 -8.272 1.00 79.62 85 LEU A CA 1
ATOM 643 C C . LEU A 1 85 ? -2.571 4.831 -9.143 1.00 79.62 85 LEU A C 1
ATOM 645 O O . LEU A 1 85 ? -3.443 5.515 -8.618 1.00 79.62 85 LEU A O 1
ATOM 649 N N . LEU A 1 86 ? -2.378 4.821 -10.46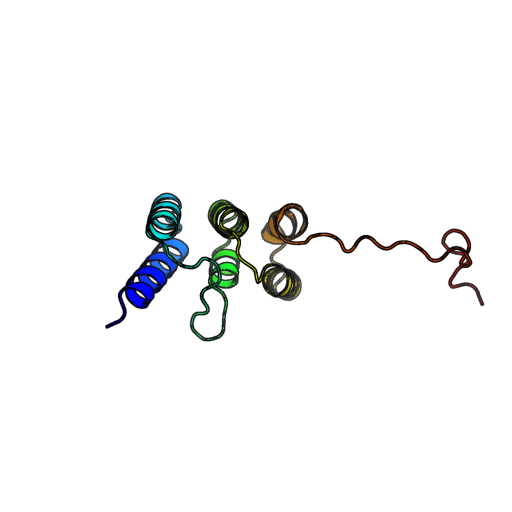4 1.00 75.25 86 LEU A N 1
ATOM 650 C CA . LEU A 1 86 ? -3.101 5.696 -11.388 1.00 75.25 86 LEU A CA 1
ATOM 651 C C . LEU A 1 86 ? -4.589 5.348 -11.488 1.00 75.25 86 LEU A C 1
ATOM 653 O O . LEU A 1 86 ? -5.422 6.245 -11.468 1.00 75.25 86 LEU A O 1
ATOM 657 N N . PHE A 1 87 ? -4.927 4.061 -11.607 1.00 71.75 87 PHE A N 1
ATOM 658 C CA . PHE A 1 87 ? -6.311 3.640 -11.850 1.00 71.75 87 PHE A CA 1
ATOM 659 C C . PHE A 1 87 ? -7.142 3.468 -10.579 1.00 71.75 87 PHE A C 1
ATOM 661 O O . PHE A 1 87 ? -8.366 3.549 -10.658 1.00 71.75 87 PHE A O 1
ATOM 668 N N . ARG A 1 88 ? -6.515 3.208 -9.424 1.00 69.19 88 ARG A N 1
ATOM 669 C CA . ARG A 1 88 ? -7.238 3.003 -8.158 1.00 69.19 88 ARG A CA 1
ATOM 670 C C . ARG A 1 88 ? -6.993 4.089 -7.121 1.00 69.19 88 ARG A C 1
ATOM 672 O O . ARG A 1 88 ? -7.878 4.360 -6.320 1.00 69.19 88 ARG A O 1
ATOM 679 N N . GLY A 1 89 ? -5.797 4.673 -7.105 1.00 63.53 89 GLY A N 1
ATOM 680 C CA . GLY A 1 89 ? -5.378 5.599 -6.054 1.00 63.53 89 GLY A CA 1
ATOM 681 C C . GLY A 1 89 ? -5.560 7.075 -6.397 1.00 63.53 89 GLY A C 1
ATOM 682 O O . GLY A 1 89 ? -5.792 7.880 -5.496 1.00 63.53 89 GLY A O 1
ATOM 683 N N . ILE A 1 90 ? -5.454 7.451 -7.671 1.00 62.84 90 ILE A N 1
ATOM 684 C CA . ILE A 1 90 ? -5.554 8.844 -8.110 1.00 62.84 90 ILE A CA 1
ATOM 685 C C . ILE A 1 90 ? -6.928 9.052 -8.727 1.00 62.84 90 ILE A C 1
ATOM 687 O O . ILE A 1 90 ? -7.219 8.537 -9.800 1.00 62.84 90 ILE A O 1
ATOM 691 N N . VAL A 1 91 ? -7.766 9.855 -8.075 1.00 58.66 91 VAL A N 1
ATOM 692 C CA . VAL A 1 91 ? -8.917 10.450 -8.758 1.00 58.66 91 VAL A CA 1
ATOM 693 C C . VAL A 1 91 ? -8.342 11.445 -9.770 1.00 58.66 91 VAL A C 1
ATOM 695 O O . VAL A 1 91 ? -7.751 12.444 -9.339 1.00 58.66 91 VAL A O 1
ATOM 698 N N . PRO A 1 92 ? -8.441 11.209 -11.094 1.00 54.84 92 PRO A N 1
ATOM 699 C CA . PRO A 1 92 ? -8.029 12.217 -12.056 1.00 54.84 92 PRO A CA 1
ATOM 700 C C . PRO A 1 92 ? -8.847 13.477 -11.780 1.00 54.84 92 PRO A C 1
ATOM 702 O O . PRO A 1 92 ? -10.077 13.425 -11.720 1.00 54.84 92 PRO A O 1
ATOM 705 N N . LYS A 1 93 ? -8.176 14.615 -11.562 1.00 53.81 93 LYS A N 1
ATOM 706 C CA . LYS A 1 93 ? -8.886 15.890 -11.441 1.00 53.81 93 LYS A CA 1
ATOM 707 C C . LYS A 1 93 ? -9.624 16.111 -12.756 1.00 53.81 93 LYS A C 1
ATOM 709 O O . LYS A 1 93 ? -8.986 16.245 -13.798 1.00 53.81 93 LYS A O 1
ATOM 714 N N . HIS A 1 94 ? -10.953 16.109 -12.704 1.00 51.78 94 HIS A N 1
ATOM 715 C CA . HIS A 1 94 ? -11.779 16.396 -13.866 1.00 51.78 94 HIS A CA 1
ATOM 716 C C . HIS A 1 94 ? -11.485 17.841 -14.283 1.00 51.78 94 HIS A C 1
ATOM 718 O O . HIS A 1 94 ? -11.815 18.783 -13.56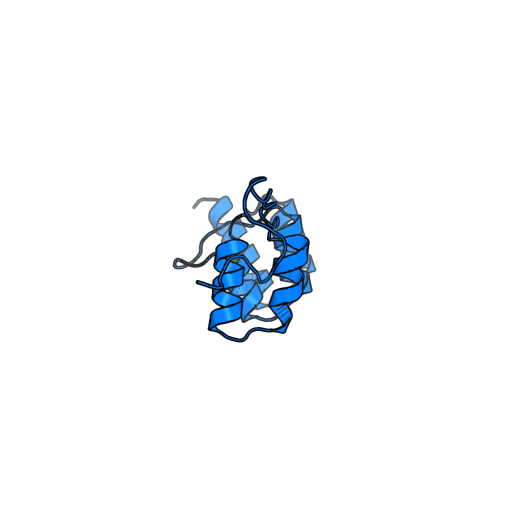4 1.00 51.78 94 HIS A O 1
ATOM 724 N N . PHE A 1 95 ? -10.766 18.020 -15.389 1.00 56.97 95 PHE A N 1
ATOM 725 C CA . PHE A 1 95 ? -10.487 19.344 -15.926 1.00 56.97 95 PHE A CA 1
ATOM 726 C C . PHE A 1 95 ? -11.653 19.743 -16.825 1.00 56.97 95 PHE A C 1
ATOM 728 O O . PHE A 1 95 ? -11.760 19.279 -17.959 1.00 56.97 95 PHE A O 1
ATOM 735 N N . GLU A 1 96 ? -12.540 20.592 -16.316 1.00 54.50 96 GLU A N 1
ATOM 736 C CA . GLU A 1 96 ? -13.503 21.284 -17.165 1.00 54.50 96 GLU A CA 1
ATOM 737 C C . GLU A 1 96 ? -12.763 22.409 -17.891 1.00 54.50 96 GLU A C 1
ATOM 739 O O . GLU A 1 96 ? -12.377 23.421 -17.303 1.00 54.50 96 GLU A O 1
ATOM 744 N N . GLY A 1 97 ? -12.490 22.198 -19.179 1.00 58.78 97 GLY A N 1
ATOM 745 C CA . GLY A 1 97 ? -11.891 23.229 -20.013 1.00 58.78 97 GLY A CA 1
ATOM 746 C C . GLY A 1 97 ? -12.802 24.451 -20.050 1.00 58.78 97 GLY A C 1
ATOM 747 O O . GLY A 1 97 ? -13.956 24.343 -20.454 1.00 58.78 97 GLY A O 1
ATOM 748 N N . GLN A 1 98 ? -12.288 25.615 -19.645 1.00 58.72 98 GLN A N 1
ATOM 749 C CA . GLN A 1 98 ? -13.053 26.857 -19.737 1.00 58.72 98 GLN A CA 1
ATOM 750 C C . GLN A 1 98 ? -13.494 27.094 -21.196 1.00 58.72 98 GLN A C 1
ATOM 752 O O . GLN A 1 98 ? -12.643 27.027 -22.097 1.00 58.72 98 GLN A O 1
ATOM 757 N N . PRO A 1 99 ? -14.790 27.367 -21.447 1.00 51.56 99 PRO A N 1
ATOM 758 C CA . PRO A 1 99 ? -15.294 27.689 -22.776 1.00 51.56 99 PRO A CA 1
ATOM 759 C C . PRO A 1 99 ? -14.706 29.039 -23.197 1.00 51.56 99 PRO A C 1
ATOM 761 O O . PRO A 1 99 ? -15.098 30.088 -22.698 1.00 51.56 99 PRO A O 1
ATOM 764 N N . GLY A 1 100 ? -13.697 29.009 -24.063 1.00 59.94 100 GLY A N 1
ATOM 765 C CA . GLY A 1 100 ? -12.977 30.209 -24.502 1.00 59.94 100 GLY A CA 1
ATOM 766 C C . GLY A 1 100 ? -11.592 29.913 -25.067 1.00 59.94 100 GLY A C 1
ATOM 767 O O . GLY A 1 100 ? -11.100 30.647 -25.914 1.00 59.94 100 GLY A O 1
ATOM 768 N N . PHE A 1 101 ? -10.993 28.792 -24.673 1.00 57.91 101 PHE A N 1
ATOM 769 C CA . PHE A 1 101 ? -9.820 28.266 -25.354 1.00 57.91 101 PHE A CA 1
ATOM 770 C C . PHE A 1 101 ? -10.269 27.223 -26.385 1.00 57.91 101 PHE A C 1
ATOM 772 O O . PHE A 1 101 ? -10.865 26.213 -26.007 1.00 57.91 101 PHE A O 1
ATOM 779 N N . GLY A 1 102 ? -9.994 27.471 -27.668 1.00 61.03 102 GLY A N 1
ATOM 780 C CA . GLY A 1 102 ? -10.339 26.569 -28.774 1.00 61.03 102 GLY A CA 1
ATOM 781 C C . GLY A 1 102 ? -9.758 25.156 -28.634 1.00 61.03 102 GLY A C 1
ATOM 782 O O . GLY A 1 102 ? -9.017 24.851 -27.687 1.00 61.03 102 GLY A O 1
ATOM 783 N N . ASP A 1 103 ? -10.104 24.286 -29.581 1.00 60.00 103 ASP A N 1
ATOM 784 C CA . ASP A 1 103 ? -9.611 22.910 -29.603 1.00 60.00 103 ASP A CA 1
ATOM 785 C C . ASP A 1 103 ? -8.076 22.860 -29.695 1.00 60.00 103 ASP A C 1
ATOM 787 O O . ASP A 1 103 ? -7.404 23.713 -30.289 1.00 60.00 103 ASP A O 1
ATOM 791 N N . PHE A 1 104 ? -7.496 21.845 -29.055 1.00 54.41 104 PHE A N 1
ATOM 792 C CA . PHE A 1 104 ? -6.058 21.578 -29.106 1.00 54.41 104 PHE A CA 1
ATOM 793 C C . PHE A 1 104 ? -5.617 21.387 -30.575 1.00 54.41 104 PHE A C 1
ATOM 795 O O . PHE A 1 104 ? -6.313 20.671 -31.295 1.00 54.41 104 PHE A O 1
ATOM 802 N N . PRO A 1 105 ? -4.494 21.970 -31.060 1.00 54.25 105 PRO A N 1
ATOM 803 C CA . PRO A 1 105 ? -3.377 22.607 -30.350 1.00 54.25 105 PRO A CA 1
ATOM 804 C C . PRO A 1 105 ? -3.349 24.146 -30.445 1.00 54.25 105 PRO A C 1
ATOM 806 O O . PRO A 1 105 ? -2.342 24.764 -30.103 1.00 54.25 105 PRO A O 1
ATOM 809 N N . GLN A 1 106 ? -4.437 24.787 -30.881 1.00 56.06 106 GLN A N 1
ATOM 810 C CA . GLN A 1 106 ? -4.466 26.241 -31.114 1.00 56.06 106 GLN A CA 1
ATOM 811 C C . GLN A 1 106 ? -4.280 27.075 -29.831 1.00 56.06 106 GLN A C 1
ATOM 813 O O . GLN A 1 106 ? -4.038 28.272 -29.902 1.00 56.06 106 GLN A O 1
ATOM 818 N N . ARG A 1 107 ? -4.329 26.445 -28.648 1.00 56.38 107 ARG A N 1
ATOM 819 C CA . ARG A 1 107 ? -4.111 27.078 -27.334 1.00 56.38 107 ARG A CA 1
ATOM 820 C C . ARG A 1 107 ? -2.675 27.567 -27.080 1.00 56.38 107 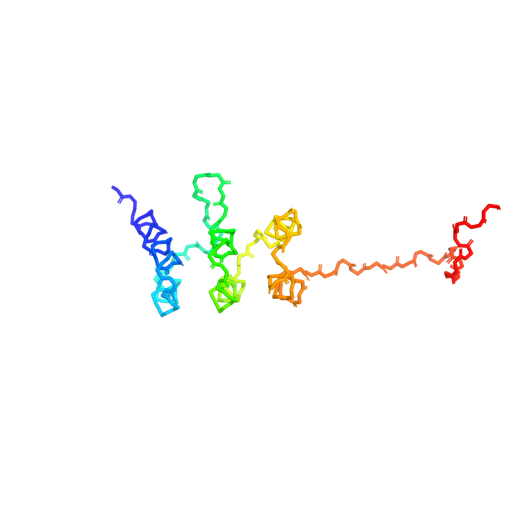ARG A C 1
ATOM 822 O O . ARG A 1 107 ? -2.485 28.339 -26.148 1.00 56.38 107 ARG A O 1
ATOM 829 N N . PHE A 1 108 ? -1.688 27.111 -27.859 1.00 52.78 108 PHE A N 1
ATOM 830 C CA . PHE A 1 108 ? -0.262 27.437 -27.660 1.00 52.78 108 PHE A CA 1
ATOM 831 C C . PHE A 1 108 ? 0.414 28.070 -28.880 1.00 52.78 108 PHE A C 1
ATOM 833 O O . PHE A 1 108 ? 1.609 28.359 -28.832 1.00 52.78 108 PHE A O 1
ATOM 840 N N . ALA A 1 109 ? -0.323 28.264 -29.973 1.00 47.69 109 ALA A N 1
ATOM 841 C CA . ALA A 1 109 ? 0.187 28.979 -31.130 1.00 47.69 109 ALA A CA 1
ATOM 842 C C . ALA A 1 109 ? -0.017 30.482 -30.888 1.00 47.69 109 ALA A C 1
ATOM 844 O O . ALA A 1 109 ? -1.141 30.974 -30.975 1.00 47.69 109 ALA A O 1
ATOM 845 N N . TYR A 1 110 ? 1.063 31.166 -30.509 1.00 51.47 110 TYR A N 1
ATOM 846 C CA . TYR A 1 110 ? 1.173 32.622 -30.628 1.00 51.47 110 TYR A CA 1
ATOM 847 C C . TYR A 1 110 ? 1.388 33.018 -32.089 1.00 51.47 110 TYR A C 1
ATOM 849 O O . TYR A 1 110 ? 2.089 32.257 -32.799 1.00 51.47 110 TYR A O 1
#

Secondary structure (DSSP, 8-state):
--HHHHHHHHHHHHHHTT-HHHHHHHHHTT--TT-EETTEEHHHHHHHHT-HHHHHHHHHTT-STHHHHHHHHHHTT-HHHHHHIIIII---------TTS-STTTTS--

Organism: NCBI:txid700500

InterPro domains:
  IPR036770 Ankyrin repeat-containing domain superfamily [G3DSA:1.25.40.20] (3-96)
  IPR036770 Ankyrin repeat-containing domain superfamily [SSF48403] (10-89)